Protein AF-A0A536Y4P4-F1 (afdb_monomer)

Mean predicted aligned error: 7.25 Å

pLDDT: mean 86.56, std 19.12, range [28.72, 98.69]

Sequence (140 aa):
YVRLDTTRISGTTLTLTPAAQARQDAETMRELTHGLMAPLAELWMITGAPLDRSELADKLAMSERVARYWPANTVVARRAVFLAFDGEAEKARSLLARALETFPHQVNATILILEQARTADPGAVEPLLVMARAFSGSRK

Solvent-accessible surface area (backbone atoms only — not comparable to full-atom values): 8075 Å² total; per-residue (Å²): 144,80,84,75,81,74,60,84,83,52,102,58,94,72,74,90,57,57,72,68,56,56,49,54,51,52,51,52,37,55,61,33,50,79,48,96,50,18,71,62,27,47,44,51,48,59,76,66,50,75,61,50,77,70,68,42,70,58,54,48,57,48,35,54,56,36,41,73,82,50,70,42,67,71,47,49,46,51,40,22,49,49,30,19,71,72,66,40,48,66,61,14,49,55,49,38,54,52,46,45,71,75,37,63,93,44,44,69,61,46,47,52,53,43,57,59,28,29,79,63,41,48,82,54,34,49,68,55,46,54,51,51,51,52,56,57,61,77,74,111

Nearest PDB structures (foldseek):
  6sar-assembly1_A  TM=6.151E-01  e=1.096E+00  Escherichia coli K-12
  8f5o-assembly1_D  TM=5.575E-01  e=1.043E+00  Leishmania tarentolae
  8bda-assembly1_E  TM=5.810E-01  e=1.472E+00  Chlamydomonas reinhardtii
  3uq3-assembly1_A  TM=4.659E-01  e=6.695E-01  Saccharomyces cerevisiae S288C
  7t7t-assembly2_B  TM=5.317E-01  e=3.082E+00  Citrus unshiu

Radius of gyration: 15.27 Å; Cα contacts (8 Å, |Δi|>4): 137; chains: 1; bounding box: 41×32×39 Å

Secondary structure (DSSP, 8-state):
-----GGGSS------S-HHHHHHHHHHHHHHTTSTTHHHHHHHHHHH--SSSTTHHHHHHHHHHHHHH---HHHHHHHHHHHHHTT-HHHHHHHHHHHHHH-GGGHHHHHHHHHHHHTT-HHHHHHHHHHHHHHHHTT-

Foldseek 3Di:
DDPPCPPPLDPDPPPPDPPVVVVVVLVVLVVCCVDPCVLVSLVVCLLPPQLAQPPLVVNLVSLVVNCVVPVDLSSQLSNLSSCLNVVVLVVSQVSLVVSCVVCVVCLVVSLSSLVSNCVRPVVSRVVSNVVSVVSNVVVD

Structure (mmCIF, N/CA/C/O backbone):
data_AF-A0A536Y4P4-F1
#
_entry.id   AF-A0A536Y4P4-F1
#
loop_
_atom_site.group_PDB
_atom_site.id
_atom_site.type_symbol
_atom_site.label_atom_id
_atom_site.label_alt_id
_atom_site.label_comp_id
_atom_site.label_asym_id
_atom_site.label_entity_id
_atom_site.label_seq_id
_atom_site.pdbx_PDB_ins_code
_atom_site.Cartn_x
_atom_site.Cartn_y
_atom_site.Cartn_z
_atom_site.occupancy
_atom_site.B_iso_or_equiv
_atom_site.auth_seq_id
_atom_site.auth_comp_id
_atom_site.auth_asym_id
_atom_site.auth_atom_id
_atom_site.pdbx_PDB_model_num
ATOM 1 N N . TYR A 1 1 ? -26.392 8.856 -7.040 1.00 32.47 1 TYR A N 1
ATOM 2 C CA . TYR A 1 1 ? -25.738 9.008 -5.726 1.00 32.47 1 TYR A CA 1
ATOM 3 C C . TYR A 1 1 ? -24.522 8.085 -5.656 1.00 32.47 1 TYR A C 1
ATOM 5 O O . TYR A 1 1 ? -24.576 7.050 -5.021 1.00 32.47 1 TYR A O 1
ATOM 13 N N . VAL A 1 2 ? -23.447 8.429 -6.372 1.00 31.14 2 VAL A N 1
ATOM 14 C CA . VAL A 1 2 ? -22.097 7.850 -6.228 1.00 31.14 2 VAL A CA 1
ATOM 15 C C . VAL A 1 2 ? -21.144 8.953 -6.698 1.00 31.14 2 VAL A C 1
ATOM 17 O O . VAL A 1 2 ? -20.851 9.067 -7.884 1.00 31.14 2 VAL A O 1
ATOM 20 N N . ARG A 1 3 ? -20.749 9.856 -5.795 1.00 28.72 3 ARG A N 1
ATOM 21 C CA . ARG A 1 3 ? -19.569 10.701 -6.012 1.00 28.72 3 ARG A CA 1
ATOM 22 C C . ARG A 1 3 ? -18.414 9.942 -5.377 1.00 28.72 3 ARG A C 1
ATOM 24 O O . ARG A 1 3 ? -18.206 10.016 -4.176 1.00 28.72 3 ARG A O 1
ATOM 31 N N . LEU A 1 4 ? -17.759 9.123 -6.193 1.00 40.69 4 LEU A N 1
ATOM 32 C CA . LEU A 1 4 ? -16.457 8.556 -5.874 1.00 40.69 4 LEU A CA 1
ATOM 33 C C . LEU A 1 4 ? -15.491 9.729 -5.699 1.00 40.69 4 LEU A C 1
ATOM 35 O O . LEU A 1 4 ? -15.268 10.482 -6.646 1.00 40.69 4 LEU A O 1
ATOM 39 N N . ASP A 1 5 ? -14.953 9.892 -4.493 1.00 36.81 5 ASP A N 1
ATOM 40 C CA . ASP A 1 5 ? -13.798 10.745 -4.227 1.00 36.81 5 ASP A CA 1
ATOM 41 C C . ASP A 1 5 ? -12.603 10.229 -5.045 1.00 36.81 5 ASP A C 1
ATOM 43 O O . ASP A 1 5 ? -11.805 9.402 -4.607 1.00 36.81 5 ASP A O 1
ATOM 47 N N . THR A 1 6 ? -12.470 10.717 -6.276 1.00 36.69 6 THR A N 1
ATOM 48 C CA . THR A 1 6 ? -11.276 10.555 -7.119 1.00 36.69 6 THR A CA 1
ATOM 49 C C . THR A 1 6 ? -10.120 11.463 -6.677 1.00 36.69 6 THR A C 1
ATOM 51 O O . THR A 1 6 ? -9.129 11.616 -7.384 1.00 36.69 6 THR A O 1
ATOM 54 N N . THR A 1 7 ? -10.200 12.066 -5.493 1.00 37.94 7 THR A N 1
ATOM 55 C CA . THR A 1 7 ? -9.298 13.122 -5.012 1.00 37.94 7 THR A CA 1
ATOM 56 C C . THR A 1 7 ? -8.027 12.627 -4.327 1.00 37.94 7 THR A C 1
ATOM 58 O O . THR A 1 7 ? -7.190 13.446 -3.968 1.00 37.94 7 THR A O 1
ATOM 61 N N . ARG A 1 8 ? -7.785 11.315 -4.202 1.00 43.34 8 ARG A N 1
ATOM 62 C CA . ARG A 1 8 ? -6.532 10.815 -3.590 1.00 43.34 8 ARG A CA 1
ATOM 63 C C . ARG A 1 8 ? -5.383 10.523 -4.566 1.00 43.34 8 ARG A C 1
ATOM 65 O O . ARG A 1 8 ? -4.301 10.142 -4.126 1.00 43.34 8 ARG A O 1
ATOM 72 N N . ILE A 1 9 ? -5.590 10.702 -5.876 1.00 38.88 9 ILE A N 1
ATOM 73 C CA . ILE A 1 9 ? -4.577 10.405 -6.914 1.00 38.88 9 ILE A CA 1
ATOM 74 C C . ILE A 1 9 ? -3.712 11.633 -7.265 1.00 38.88 9 ILE A C 1
ATOM 76 O O . ILE A 1 9 ? -2.598 11.477 -7.760 1.00 38.88 9 ILE A O 1
ATOM 80 N N . SER A 1 10 ? -4.141 12.848 -6.925 1.00 30.47 10 SER A N 1
ATOM 81 C CA . SER A 1 10 ? -3.353 14.072 -7.120 1.0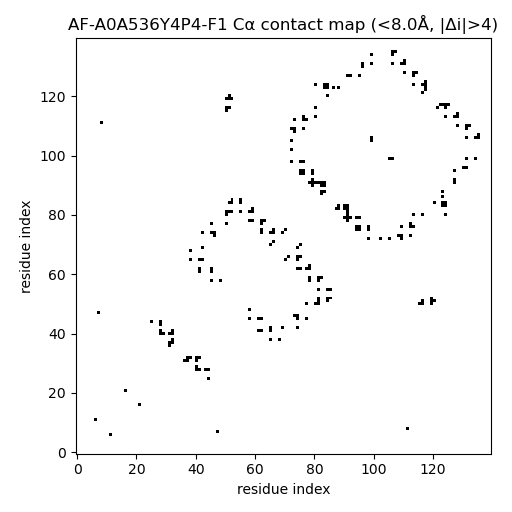0 30.47 10 SER A CA 1
ATOM 82 C C . SER A 1 10 ? -3.117 14.725 -5.765 1.00 30.47 10 SER A C 1
ATOM 84 O O . SER A 1 10 ? -4.079 15.016 -5.063 1.00 30.47 10 SER A O 1
ATOM 86 N N . GLY A 1 11 ? -1.848 14.902 -5.380 1.00 32.84 11 GLY A N 1
ATOM 87 C CA . GLY A 1 11 ? -1.388 15.451 -4.096 1.00 32.84 11 GLY A CA 1
ATOM 88 C C . GLY A 1 11 ? -1.795 16.906 -3.840 1.00 32.84 11 GLY A C 1
ATOM 89 O O . GLY A 1 11 ? -0.952 17.781 -3.695 1.00 32.84 11 GLY A O 1
ATOM 90 N N . THR A 1 12 ? -3.096 17.147 -3.759 1.00 33.03 12 THR A N 1
ATOM 91 C CA . THR A 1 12 ? -3.732 18.412 -3.409 1.00 33.03 12 THR A CA 1
ATOM 92 C C . THR A 1 12 ? -4.689 18.126 -2.268 1.00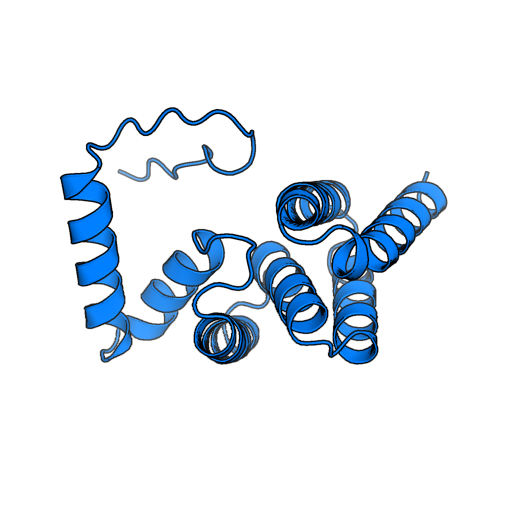 33.03 12 THR A C 1
ATOM 94 O O . THR A 1 12 ? -5.754 17.540 -2.452 1.00 33.03 12 THR A O 1
ATOM 97 N N . THR A 1 13 ? -4.270 18.516 -1.070 1.00 40.06 13 THR A N 1
ATOM 98 C CA . THR A 1 13 ? -5.044 18.456 0.167 1.00 40.06 13 THR A CA 1
ATOM 99 C C . THR A 1 13 ? -6.197 19.458 0.092 1.00 40.06 13 THR A C 1
ATOM 101 O O . THR A 1 13 ? -6.115 20.556 0.627 1.00 40.06 13 THR A O 1
ATOM 104 N N . LEU A 1 14 ? -7.273 19.107 -0.607 1.00 37.97 14 LEU A N 1
ATOM 105 C CA . LEU A 1 14 ? -8.564 19.781 -0.490 1.00 37.97 14 LEU A CA 1
ATOM 106 C C . LEU A 1 14 ? -9.560 18.777 0.079 1.00 37.97 14 LEU A C 1
ATOM 108 O O . LEU A 1 14 ? -10.335 18.147 -0.636 1.00 37.97 14 LEU A O 1
ATOM 112 N N . THR A 1 15 ? -9.505 18.599 1.396 1.00 45.16 15 THR A N 1
ATOM 113 C CA . THR A 1 15 ? -10.554 17.925 2.157 1.00 45.16 15 THR A CA 1
ATOM 114 C C . THR A 1 15 ? -11.803 18.807 2.113 1.00 45.16 15 THR A C 1
ATOM 116 O O . THR A 1 15 ? -11.926 19.766 2.869 1.00 45.16 15 THR A O 1
ATOM 119 N N . LEU A 1 16 ? -12.732 18.500 1.202 1.00 55.44 16 LEU A N 1
ATOM 120 C CA . LEU A 1 16 ? -14.078 19.097 1.177 1.00 55.44 16 LEU A CA 1
ATOM 121 C C . LEU A 1 16 ? -14.924 18.666 2.392 1.00 55.44 16 LEU A C 1
ATOM 123 O O . LEU A 1 16 ? -15.953 19.270 2.682 1.00 55.44 16 LEU A O 1
ATOM 127 N N . THR A 1 17 ? -14.469 17.639 3.112 1.00 58.72 17 THR A N 1
ATOM 128 C CA . THR A 1 17 ? -15.077 17.114 4.333 1.00 58.72 17 THR A CA 1
ATOM 129 C C . THR A 1 17 ? -14.353 17.679 5.559 1.00 58.72 17 THR A C 1
ATOM 131 O O . THR A 1 17 ? -13.125 17.559 5.640 1.00 58.72 17 THR A O 1
ATOM 134 N N . PRO A 1 18 ? -15.071 18.271 6.534 1.00 73.12 18 PRO A N 1
ATOM 135 C CA . PRO A 1 18 ? -14.477 18.718 7.789 1.00 73.12 18 PRO A CA 1
ATOM 136 C C . PRO A 1 18 ? -13.692 17.593 8.474 1.00 73.12 18 PRO A C 1
ATOM 138 O O . PRO A 1 18 ? -14.130 16.444 8.492 1.00 73.12 18 PRO A O 1
ATOM 141 N N . ALA A 1 19 ? -12.553 17.917 9.093 1.00 70.19 19 ALA A N 1
ATOM 142 C CA . ALA A 1 19 ? -11.680 16.920 9.724 1.00 70.19 19 ALA A CA 1
ATOM 143 C C . ALA A 1 19 ? -12.391 16.064 10.792 1.00 70.19 19 ALA A C 1
ATOM 145 O O . ALA A 1 19 ? -12.061 14.893 10.957 1.00 70.19 19 ALA A O 1
ATOM 146 N N . ALA A 1 20 ? -13.377 16.630 11.494 1.00 74.75 20 ALA A N 1
ATOM 147 C CA . ALA A 1 20 ? -14.202 15.900 12.455 1.00 74.75 20 ALA A CA 1
ATOM 148 C C . ALA A 1 20 ? -15.068 14.826 11.777 1.00 74.75 20 ALA A C 1
ATOM 150 O O . ALA A 1 20 ? -15.098 13.689 12.236 1.00 74.75 20 ALA A O 1
ATOM 151 N N . GLN A 1 21 ? -15.688 15.160 10.643 1.00 75.94 21 GLN A N 1
ATOM 152 C CA . GLN A 1 21 ? -16.498 14.218 9.873 1.00 75.94 21 GLN A CA 1
ATOM 153 C C . GLN A 1 21 ? -15.629 13.096 9.294 1.00 75.94 21 GLN A C 1
ATOM 155 O O . GLN A 1 21 ? -15.977 11.931 9.411 1.00 75.94 21 GLN A O 1
ATOM 160 N N . ALA A 1 22 ? -14.441 13.420 8.773 1.00 72.31 22 ALA A N 1
ATOM 161 C CA . ALA A 1 22 ? -13.513 12.407 8.271 1.00 72.31 22 ALA A CA 1
ATOM 162 C C . ALA A 1 22 ? -13.054 11.415 9.362 1.00 72.31 22 ALA A C 1
ATOM 164 O O . ALA A 1 22 ? -12.825 10.242 9.068 1.00 72.31 22 ALA A O 1
ATOM 165 N N . ARG A 1 23 ? -12.918 11.869 10.619 1.00 75.81 23 ARG A N 1
ATOM 166 C CA . ARG A 1 23 ? -12.615 10.987 11.761 1.00 75.81 23 ARG A CA 1
ATOM 167 C C . ARG A 1 23 ? -13.796 10.091 12.106 1.00 75.81 23 ARG A C 1
ATOM 169 O O . ARG A 1 23 ? -13.600 8.892 12.247 1.00 75.81 23 ARG A O 1
ATOM 176 N N . GLN A 1 24 ? -14.996 10.660 12.182 1.00 80.19 24 GLN A N 1
ATOM 177 C CA . GLN A 1 24 ? -16.213 9.903 12.468 1.00 80.19 24 GLN A CA 1
ATOM 178 C C . GLN A 1 24 ? -16.488 8.841 11.394 1.00 80.19 24 GLN A C 1
ATOM 180 O O . GLN A 1 24 ? -16.835 7.705 11.717 1.00 80.19 24 GLN A O 1
ATOM 185 N N . ASP A 1 25 ? -16.274 9.179 10.122 1.00 81.94 25 ASP A N 1
ATOM 186 C CA . ASP A 1 25 ? -16.388 8.227 9.020 1.00 81.94 25 ASP A CA 1
ATOM 187 C C . ASP A 1 25 ? -15.352 7.102 9.188 1.00 81.94 25 ASP A C 1
ATOM 189 O O . ASP A 1 25 ? -15.697 5.929 9.095 1.00 81.94 25 ASP A O 1
ATOM 193 N N . ALA A 1 26 ? -14.095 7.424 9.514 1.00 80.38 26 ALA A N 1
ATOM 194 C CA . ALA A 1 26 ? -13.056 6.417 9.745 1.00 80.38 26 ALA A CA 1
ATOM 195 C C . ALA A 1 26 ? -13.353 5.500 10.949 1.00 80.38 26 ALA A C 1
ATOM 197 O O . ALA A 1 26 ? -13.094 4.300 10.871 1.00 80.38 26 ALA A O 1
ATOM 198 N N . GLU A 1 2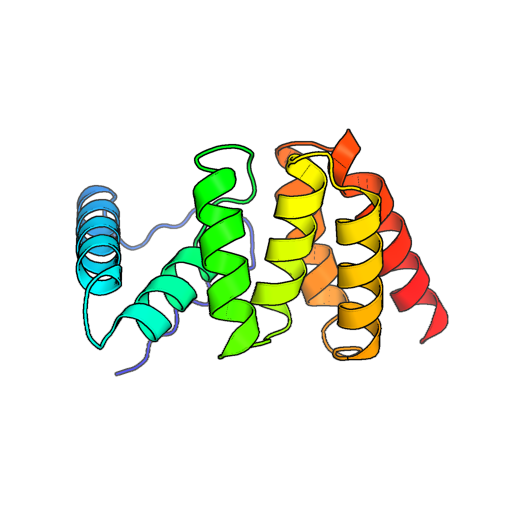7 ? -13.905 6.037 12.038 1.00 84.81 27 GLU A N 1
ATOM 199 C CA . GLU A 1 27 ? -14.362 5.260 13.199 1.00 84.81 27 GLU A CA 1
ATOM 200 C C . GLU A 1 27 ? -15.516 4.329 12.824 1.00 84.81 27 GLU A C 1
ATOM 202 O O . GLU A 1 27 ? -15.449 3.133 13.097 1.00 84.81 27 GLU A O 1
ATOM 207 N N . THR A 1 28 ? -16.507 4.841 12.091 1.00 87.19 28 THR A N 1
ATOM 208 C CA . THR A 1 28 ? -17.624 4.034 11.577 1.00 87.19 28 THR A CA 1
ATOM 209 C C . THR A 1 28 ? -17.106 2.887 10.709 1.00 87.19 28 THR A C 1
ATOM 211 O O . THR A 1 28 ? -17.499 1.735 10.880 1.00 87.19 28 THR A O 1
ATOM 214 N N . MET A 1 29 ? -16.175 3.171 9.793 1.00 87.00 29 MET A N 1
ATOM 215 C CA . MET A 1 29 ? -15.586 2.137 8.944 1.00 87.00 29 MET A CA 1
ATOM 216 C C . MET A 1 29 ? -14.795 1.108 9.759 1.00 87.00 29 MET A C 1
ATOM 218 O O . MET A 1 29 ? -14.878 -0.078 9.448 1.00 87.00 29 MET A O 1
ATOM 222 N N . ARG A 1 30 ? -14.089 1.522 10.821 1.00 85.75 30 ARG A N 1
ATOM 223 C CA . ARG A 1 30 ? -13.410 0.602 11.748 1.00 85.75 30 ARG A CA 1
ATOM 224 C C . ARG A 1 30 ? -14.401 -0.329 12.441 1.00 85.75 30 ARG A C 1
ATOM 226 O O . ARG A 1 30 ? -14.182 -1.535 12.423 1.00 85.75 30 ARG A O 1
ATOM 233 N N . GLU A 1 31 ? -15.506 0.182 12.976 1.00 89.81 31 GLU A N 1
ATOM 234 C CA . GLU A 1 31 ? -16.536 -0.659 13.603 1.00 89.81 31 GLU A CA 1
ATOM 235 C C . GLU A 1 31 ? -17.118 -1.687 12.621 1.00 89.81 31 GLU A C 1
ATOM 237 O O . GLU A 1 31 ? -17.285 -2.863 12.955 1.00 89.81 31 GLU A O 1
ATOM 242 N N . LEU A 1 32 ? -17.345 -1.279 11.367 1.00 91.06 32 LEU A N 1
ATOM 243 C CA . LEU A 1 32 ? -17.861 -2.160 10.317 1.00 91.06 32 LEU A CA 1
ATOM 244 C C . LEU A 1 32 ? -16.904 -3.304 9.938 1.00 91.06 32 LEU A C 1
ATOM 246 O O . LEU A 1 32 ? -17.367 -4.299 9.370 1.00 91.06 32 LEU A O 1
ATOM 250 N N . THR A 1 33 ? -15.611 -3.226 10.284 1.00 87.25 33 THR A N 1
ATOM 251 C CA . THR A 1 33 ? -14.650 -4.327 10.063 1.00 87.25 33 THR A CA 1
ATOM 252 C C . THR A 1 33 ? -14.943 -5.580 10.892 1.00 87.25 33 THR A C 1
ATOM 254 O O . THR A 1 33 ? -14.418 -6.649 10.591 1.00 87.25 33 THR A O 1
ATOM 257 N N . HIS A 1 34 ? -15.819 -5.488 11.894 1.00 88.06 34 HIS A N 1
ATOM 258 C CA . HIS A 1 34 ? -16.210 -6.619 12.739 1.00 88.06 34 HIS A CA 1
ATOM 259 C C . HIS A 1 34 ? -17.529 -7.288 12.313 1.00 88.06 34 HIS A C 1
ATOM 261 O O . HIS A 1 34 ? -17.969 -8.238 12.958 1.00 88.06 34 HIS A O 1
ATOM 267 N N . GLY A 1 35 ? -18.174 -6.809 11.242 1.00 89.38 35 GLY A N 1
ATOM 268 C CA . GLY A 1 35 ? -19.490 -7.282 10.800 1.00 89.38 35 GLY A CA 1
ATOM 269 C C . GLY A 1 35 ? -19.529 -7.799 9.360 1.00 89.38 35 GLY A C 1
ATOM 270 O O . GLY A 1 35 ? -18.513 -7.983 8.698 1.00 89.38 35 GLY A O 1
ATOM 271 N N . LEU A 1 36 ? -20.742 -7.991 8.829 1.00 90.06 36 LEU A N 1
ATOM 272 C CA . LEU A 1 36 ? -20.967 -8.452 7.447 1.00 90.06 36 LEU A CA 1
ATOM 273 C C . LEU A 1 36 ? -20.393 -7.501 6.382 1.00 90.06 36 LEU A C 1
ATOM 275 O O . LEU A 1 36 ? -20.138 -7.915 5.254 1.00 90.06 36 LEU A O 1
ATOM 279 N N . MET A 1 37 ? -20.194 -6.231 6.739 1.00 92.06 37 MET A N 1
ATOM 280 C CA . MET A 1 37 ? -19.619 -5.209 5.863 1.00 92.06 37 MET A CA 1
ATOM 281 C C . MET A 1 37 ? -18.087 -5.172 5.901 1.00 92.06 37 MET A C 1
ATOM 283 O O . MET A 1 37 ? -17.496 -4.344 5.206 1.00 92.06 37 MET A O 1
ATOM 287 N N . ALA A 1 38 ? -17.438 -6.069 6.651 1.00 91.25 38 ALA A N 1
ATOM 288 C CA . ALA A 1 38 ? -15.991 -6.066 6.819 1.00 91.25 38 ALA A CA 1
ATOM 289 C C . ALA A 1 38 ? -15.210 -6.025 5.495 1.00 91.25 38 ALA A C 1
ATOM 291 O O . ALA A 1 38 ? -14.326 -5.177 5.386 1.00 91.25 38 ALA A O 1
ATOM 292 N N . PRO A 1 39 ? -15.552 -6.808 4.447 1.00 90.38 39 PRO A N 1
ATOM 293 C CA . PRO A 1 39 ? -14.798 -6.761 3.195 1.00 90.38 39 PRO A CA 1
ATOM 294 C C . PRO A 1 39 ? -14.824 -5.385 2.516 1.00 90.38 39 PRO A C 1
ATOM 296 O O . PRO A 1 39 ? -13.819 -4.914 1.985 1.00 90.38 39 PRO A O 1
ATOM 299 N N . LEU A 1 40 ? -15.979 -4.713 2.546 1.00 90.50 40 LEU A N 1
ATOM 300 C CA . LEU A 1 40 ? -16.123 -3.378 1.971 1.00 90.50 40 LEU A CA 1
ATOM 301 C C . LEU A 1 40 ? -15.403 -2.334 2.829 1.00 90.50 40 LEU A C 1
ATOM 303 O O . LEU A 1 40 ? -14.756 -1.431 2.295 1.00 90.50 40 LEU A O 1
ATOM 307 N N . ALA A 1 41 ? -15.498 -2.474 4.151 1.00 92.00 41 ALA A N 1
ATOM 308 C CA . ALA A 1 41 ? -14.874 -1.550 5.078 1.00 92.00 41 ALA A CA 1
ATOM 309 C C . ALA A 1 41 ? -13.349 -1.589 5.005 1.00 92.00 41 ALA A C 1
ATOM 311 O O . ALA A 1 41 ? -12.709 -0.553 4.830 1.00 92.00 41 ALA A O 1
ATOM 312 N N . GLU A 1 42 ? -12.774 -2.786 5.024 1.00 93.25 42 GLU A N 1
ATOM 313 C CA . GLU A 1 42 ? -11.339 -2.997 4.869 1.00 93.25 42 GLU A CA 1
ATOM 314 C C . GLU A 1 42 ? -10.824 -2.502 3.509 1.00 93.25 42 GLU A C 1
ATOM 316 O O . GLU A 1 42 ? -9.762 -1.878 3.443 1.00 93.25 42 GLU A O 1
ATOM 321 N N . LEU A 1 43 ? -11.576 -2.715 2.419 1.00 92.69 43 LEU A N 1
ATOM 322 C CA . LEU A 1 43 ? -11.214 -2.191 1.099 1.00 92.69 43 LEU A CA 1
ATOM 323 C C . LEU A 1 43 ? -11.131 -0.659 1.107 1.00 92.69 43 LEU A C 1
ATOM 325 O O . LEU A 1 43 ? -10.166 -0.085 0.587 1.00 92.69 43 LEU A O 1
ATOM 329 N N . TRP A 1 44 ? -12.124 0.008 1.701 1.00 90.38 44 TRP A N 1
ATOM 330 C CA . TRP A 1 44 ? -12.135 1.465 1.818 1.00 90.38 44 TRP A CA 1
ATOM 331 C C . TRP A 1 44 ? -10.964 1.957 2.672 1.00 90.38 44 TRP A C 1
ATOM 333 O O . TRP A 1 44 ? -10.221 2.851 2.258 1.00 90.38 44 TRP A O 1
ATOM 343 N N . MET A 1 45 ? -10.738 1.307 3.815 1.00 90.25 45 MET A N 1
ATOM 344 C CA . MET A 1 45 ? -9.642 1.629 4.722 1.00 90.25 45 MET A CA 1
ATOM 345 C C . MET A 1 45 ? -8.272 1.453 4.062 1.00 90.25 45 MET A C 1
ATOM 347 O O . MET A 1 45 ? -7.455 2.360 4.154 1.00 90.25 45 MET A O 1
ATOM 351 N N . ILE A 1 46 ? -8.011 0.362 3.332 1.00 93.31 46 ILE A N 1
ATOM 352 C CA . ILE A 1 46 ? -6.732 0.166 2.621 1.00 93.31 46 ILE A CA 1
ATOM 353 C C . ILE A 1 46 ? -6.540 1.180 1.500 1.00 93.31 46 ILE A C 1
ATOM 355 O O . ILE A 1 46 ? -5.443 1.718 1.332 1.00 93.31 46 ILE A O 1
ATOM 359 N N . THR A 1 47 ? -7.594 1.474 0.741 1.00 90.38 47 THR A N 1
ATOM 360 C CA . THR A 1 47 ? -7.518 2.449 -0.355 1.00 90.38 47 THR A CA 1
ATOM 361 C C . THR A 1 47 ? -7.248 3.861 0.174 1.00 90.38 47 THR A C 1
ATOM 363 O O . THR A 1 47 ? -6.558 4.646 -0.477 1.00 90.38 47 THR A O 1
ATOM 366 N N . GLY A 1 48 ? -7.751 4.177 1.370 1.00 87.56 48 GLY A N 1
ATOM 367 C CA . GLY A 1 48 ? -7.524 5.443 2.059 1.00 87.56 48 GLY A CA 1
ATOM 368 C C . GLY A 1 48 ? -6.315 5.473 2.998 1.00 87.56 48 GLY A C 1
ATOM 369 O O . GLY A 1 48 ? -5.951 6.558 3.453 1.00 87.56 48 GLY A O 1
ATOM 370 N N . ALA A 1 49 ? -5.691 4.330 3.294 1.00 90.19 49 ALA A N 1
ATOM 371 C CA . ALA A 1 49 ? -4.626 4.245 4.284 1.00 90.19 49 ALA A CA 1
ATOM 372 C C . ALA A 1 49 ? -3.427 5.117 3.876 1.00 90.19 49 ALA A C 1
ATOM 374 O O . ALA A 1 49 ? -3.040 5.120 2.695 1.00 90.19 49 ALA A O 1
ATOM 375 N N . PRO A 1 50 ? -2.826 5.847 4.833 1.00 92.75 50 PRO A N 1
ATOM 376 C CA . PRO A 1 50 ? -1.628 6.617 4.560 1.00 92.75 50 PRO A CA 1
ATOM 377 C C . PRO A 1 50 ? -0.462 5.675 4.239 1.00 92.75 50 PRO A C 1
ATOM 379 O O . PRO A 1 50 ? -0.298 4.617 4.856 1.00 92.75 50 PRO A O 1
ATOM 382 N N . LEU A 1 51 ? 0.341 6.064 3.250 1.00 95.44 51 LEU A N 1
ATOM 383 C CA . LEU A 1 51 ? 1.513 5.319 2.787 1.00 95.44 51 LEU A CA 1
ATOM 384 C C . LEU A 1 51 ? 2.735 5.670 3.636 1.00 95.44 51 LEU A C 1
ATOM 386 O O . LEU A 1 51 ? 3.710 6.230 3.150 1.00 95.44 51 LEU A O 1
ATOM 390 N N . ASP A 1 52 ? 2.650 5.330 4.916 1.00 94.31 52 ASP A N 1
ATOM 391 C CA . ASP A 1 52 ? 3.697 5.501 5.918 1.00 94.31 52 ASP A CA 1
ATOM 392 C C . ASP A 1 52 ? 3.771 4.274 6.849 1.00 94.31 52 ASP A C 1
ATOM 394 O O . ASP A 1 52 ? 3.008 3.311 6.709 1.00 94.31 52 ASP A O 1
ATOM 398 N N . ARG A 1 53 ? 4.687 4.324 7.822 1.00 94.00 53 ARG A N 1
ATOM 399 C CA . ARG A 1 53 ? 4.931 3.247 8.795 1.00 94.00 53 ARG A CA 1
ATOM 400 C C . ARG A 1 53 ? 3.946 3.210 9.973 1.00 94.00 53 ARG A C 1
ATOM 402 O O . ARG A 1 53 ? 4.071 2.335 10.826 1.00 94.00 53 ARG A O 1
ATOM 409 N N . SER A 1 54 ? 2.990 4.138 10.064 1.00 93.44 54 SER A N 1
ATOM 410 C CA . SER A 1 54 ? 1.989 4.099 11.141 1.00 93.44 54 SER A CA 1
ATOM 411 C C . SER A 1 54 ? 1.097 2.867 10.989 1.00 93.44 54 SER A C 1
ATOM 413 O O . SER A 1 54 ? 0.770 2.493 9.863 1.00 93.44 54 SER A O 1
ATOM 415 N N . GLU A 1 55 ? 0.719 2.227 12.101 1.00 93.81 55 GLU A N 1
ATOM 416 C CA . GLU A 1 55 ? -0.218 1.084 12.113 1.00 93.81 55 GLU A CA 1
ATOM 417 C C . GLU A 1 55 ? 0.148 -0.009 11.070 1.00 93.81 55 GLU A C 1
ATOM 419 O O . GLU A 1 55 ? -0.720 -0.621 10.448 1.00 93.81 55 GLU A O 1
ATOM 424 N N . LEU A 1 56 ? 1.449 -0.225 10.811 1.00 95.94 56 LEU A N 1
ATOM 425 C CA . LEU A 1 56 ? 1.915 -1.014 9.662 1.00 95.94 56 LEU A CA 1
ATOM 426 C C . LEU A 1 56 ? 1.462 -2.477 9.716 1.00 95.94 56 LEU A C 1
ATOM 428 O O . LEU A 1 56 ? 1.030 -3.020 8.698 1.00 95.94 56 LEU A O 1
ATOM 432 N N . ALA A 1 57 ? 1.508 -3.091 10.900 1.00 96.25 57 ALA A N 1
ATOM 433 C CA . ALA A 1 57 ? 1.043 -4.459 11.109 1.00 96.25 57 ALA A CA 1
ATOM 434 C C . ALA A 1 57 ? -0.440 -4.618 10.728 1.00 96.25 57 ALA A C 1
ATOM 436 O O . ALA A 1 57 ? -0.807 -5.572 10.038 1.00 96.25 57 ALA A O 1
ATOM 437 N N . ASP A 1 58 ? -1.277 -3.639 11.083 1.00 94.31 58 ASP A N 1
ATOM 438 C CA . ASP A 1 58 ? -2.704 -3.650 10.759 1.00 94.31 58 ASP A CA 1
ATOM 439 C C . ASP A 1 58 ? -2.933 -3.455 9.258 1.00 94.31 58 ASP A C 1
ATOM 441 O O . ASP A 1 58 ? -3.704 -4.196 8.641 1.00 94.31 58 ASP A O 1
ATOM 445 N N . LYS A 1 59 ? -2.205 -2.522 8.626 1.00 96.38 59 LYS A N 1
ATOM 446 C CA . LYS A 1 59 ? -2.236 -2.317 7.166 1.00 96.38 59 LYS A CA 1
ATOM 447 C C . LYS A 1 59 ? -1.797 -3.573 6.407 1.00 96.38 59 LYS A C 1
ATOM 449 O O . LYS A 1 59 ? -2.388 -3.916 5.380 1.00 96.38 59 LYS A O 1
ATOM 454 N N . LEU A 1 60 ? -0.795 -4.298 6.902 1.00 97.75 60 LEU A N 1
ATOM 455 C CA . LEU A 1 60 ? -0.347 -5.564 6.320 1.00 97.75 60 LEU A CA 1
ATOM 456 C C . LEU A 1 60 ? -1.393 -6.666 6.473 1.00 97.75 60 LEU A C 1
ATOM 458 O O . LEU A 1 60 ? -1.752 -7.295 5.476 1.00 97.75 60 LEU A O 1
ATOM 462 N N . ALA A 1 61 ? -1.924 -6.873 7.676 1.00 96.12 61 ALA A N 1
ATOM 463 C CA . ALA A 1 61 ? -2.940 -7.892 7.921 1.00 96.12 61 ALA A CA 1
ATOM 464 C C . ALA A 1 61 ? -4.213 -7.627 7.101 1.00 96.12 61 ALA A C 1
ATOM 466 O O . ALA A 1 61 ? -4.754 -8.530 6.460 1.00 96.12 61 ALA A O 1
ATOM 467 N N . MET A 1 62 ? -4.665 -6.373 7.070 1.00 95.06 62 MET A N 1
ATOM 468 C CA . MET A 1 62 ? -5.848 -5.955 6.323 1.00 95.06 62 MET A CA 1
ATOM 469 C C . MET A 1 62 ? -5.626 -6.053 4.810 1.00 95.06 62 MET A C 1
ATOM 471 O O . MET A 1 62 ? -6.444 -6.647 4.113 1.00 95.06 62 MET A O 1
ATOM 475 N N . SER A 1 63 ? -4.499 -5.558 4.283 1.00 96.06 63 SER A N 1
ATOM 476 C CA . SER A 1 63 ? -4.205 -5.656 2.843 1.00 96.06 63 SER A CA 1
ATOM 477 C C . SER A 1 63 ? -4.092 -7.099 2.357 1.00 96.06 63 SER A C 1
ATOM 479 O O . SER A 1 63 ? -4.419 -7.377 1.206 1.00 96.06 63 SER A O 1
ATOM 481 N N . GLU A 1 64 ? -3.663 -8.029 3.216 1.00 96.00 64 GLU A N 1
ATOM 482 C CA . GLU A 1 64 ? -3.649 -9.450 2.883 1.00 96.00 64 GLU A CA 1
ATOM 483 C C . GLU A 1 64 ? -5.056 -9.995 2.683 1.00 96.00 64 GLU A C 1
ATOM 485 O O . GLU A 1 64 ? -5.319 -10.663 1.684 1.00 96.00 64 GLU A O 1
ATOM 490 N N . ARG A 1 65 ? -5.960 -9.705 3.627 1.00 95.25 65 ARG A N 1
ATOM 491 C CA . ARG A 1 65 ? -7.357 -10.133 3.540 1.00 95.25 65 ARG A CA 1
ATOM 492 C C . ARG A 1 65 ? -8.018 -9.524 2.310 1.00 95.25 65 ARG A C 1
ATOM 494 O O . ARG A 1 65 ? -8.547 -10.277 1.496 1.00 95.25 65 ARG A O 1
ATOM 501 N N . VAL A 1 66 ? -7.881 -8.208 2.117 1.00 95.69 66 VAL A N 1
ATOM 502 C CA . VAL A 1 66 ? -8.431 -7.493 0.953 1.00 95.69 66 VAL A CA 1
ATOM 503 C C . VAL A 1 66 ? -7.928 -8.084 -0.356 1.00 95.69 66 VAL A C 1
ATOM 505 O O . VAL A 1 66 ? -8.725 -8.329 -1.255 1.00 95.69 66 VAL A O 1
ATOM 508 N N . ALA A 1 67 ? -6.637 -8.398 -0.469 1.00 95.12 67 ALA A N 1
ATOM 509 C CA . ALA A 1 67 ? -6.091 -8.981 -1.690 1.00 95.12 67 ALA A CA 1
ATOM 510 C C . ALA A 1 67 ? -6.692 -10.359 -2.038 1.00 95.12 67 ALA A C 1
ATOM 512 O O . ALA A 1 67 ? -6.677 -10.733 -3.207 1.00 95.12 67 ALA A O 1
ATOM 513 N N . ARG A 1 68 ? -7.237 -11.112 -1.069 1.00 93.44 68 ARG A N 1
ATOM 514 C CA . ARG A 1 68 ? -7.867 -12.421 -1.331 1.00 93.44 68 ARG A CA 1
ATOM 515 C C . ARG A 1 68 ? -9.236 -12.295 -1.996 1.00 93.44 68 ARG A C 1
ATOM 517 O O . ARG A 1 68 ? -9.556 -13.117 -2.847 1.00 93.44 68 ARG A O 1
ATOM 524 N N . TYR A 1 69 ? -10.036 -11.296 -1.619 1.00 91.38 69 TYR A N 1
ATOM 525 C CA . TYR A 1 69 ? -11.386 -11.105 -2.172 1.00 91.38 69 TYR A CA 1
ATOM 526 C C . TYR A 1 69 ? -11.483 -9.974 -3.207 1.00 91.38 69 TYR A C 1
ATOM 528 O O . TYR A 1 69 ? -12.415 -9.962 -4.006 1.00 91.38 69 TYR A O 1
ATOM 536 N N . TRP A 1 70 ? -10.527 -9.041 -3.233 1.00 93.12 70 TRP A N 1
ATOM 537 C CA . TRP A 1 70 ? -10.474 -7.922 -4.176 1.00 93.12 70 TRP A CA 1
ATOM 538 C C . TRP A 1 70 ? -9.025 -7.592 -4.595 1.00 93.12 70 TRP A C 1
ATOM 540 O O . TRP A 1 70 ? -8.451 -6.586 -4.163 1.00 93.12 70 TRP A O 1
ATOM 550 N N . PRO A 1 71 ? -8.396 -8.412 -5.458 1.00 92.62 71 PRO A N 1
ATOM 551 C CA . PRO A 1 71 ? -7.009 -8.228 -5.892 1.00 92.62 71 PRO A CA 1
ATOM 552 C C . PRO A 1 71 ? -6.854 -7.103 -6.934 1.00 92.62 71 PRO A C 1
ATOM 554 O O . PRO A 1 71 ? -6.310 -7.313 -8.010 1.00 92.62 71 PRO A O 1
ATOM 557 N N . ALA A 1 72 ? -7.335 -5.891 -6.659 1.00 93.81 72 ALA A N 1
ATOM 558 C CA . ALA A 1 72 ? -7.150 -4.753 -7.562 1.00 93.81 72 ALA A CA 1
ATOM 559 C C . ALA A 1 72 ? -5.714 -4.205 -7.502 1.00 93.81 72 ALA A C 1
ATOM 561 O O . ALA A 1 72 ? -5.084 -4.228 -6.443 1.00 93.81 72 ALA A O 1
ATOM 562 N N . ASN A 1 73 ? -5.234 -3.607 -8.602 1.00 95.94 73 ASN A N 1
ATOM 563 C CA . ASN A 1 73 ? -3.893 -3.008 -8.678 1.00 95.94 73 ASN A CA 1
ATOM 564 C C . ASN A 1 73 ? -3.579 -2.089 -7.483 1.00 95.94 73 ASN A C 1
ATOM 566 O O . ASN A 1 73 ? -2.521 -2.214 -6.87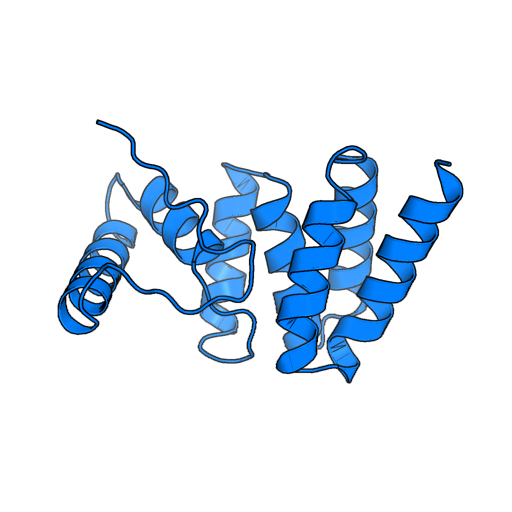8 1.00 95.94 73 ASN A O 1
ATOM 570 N N . THR A 1 74 ? -4.521 -1.222 -7.085 1.00 95.50 74 THR A N 1
ATOM 571 C CA . THR A 1 74 ? -4.323 -0.311 -5.943 1.00 95.50 74 THR A CA 1
ATOM 572 C C . THR A 1 74 ? -4.070 -1.063 -4.631 1.00 95.50 74 THR A C 1
ATOM 574 O O . THR A 1 74 ? -3.209 -0.665 -3.858 1.00 95.50 74 THR A O 1
ATOM 577 N N . VAL A 1 75 ? -4.763 -2.181 -4.388 1.00 96.56 75 VAL A N 1
ATOM 578 C CA . VAL A 1 75 ? -4.615 -2.985 -3.163 1.00 96.56 75 VAL A CA 1
ATOM 579 C C . VAL A 1 75 ? -3.253 -3.668 -3.157 1.00 96.56 75 VAL A C 1
ATOM 581 O O . VAL A 1 75 ? -2.514 -3.585 -2.177 1.00 96.56 75 VAL A O 1
ATOM 584 N N . VAL A 1 76 ? -2.899 -4.310 -4.272 1.00 97.62 76 VAL A N 1
ATOM 585 C CA . VAL A 1 76 ? -1.661 -5.087 -4.385 1.00 97.62 76 VAL A CA 1
ATOM 586 C C . VAL A 1 76 ? -0.428 -4.176 -4.370 1.00 97.62 76 VAL A C 1
ATOM 588 O O . VAL A 1 76 ? 0.540 -4.475 -3.672 1.00 97.62 76 VAL A O 1
ATOM 591 N N . ALA A 1 77 ? -0.474 -3.033 -5.060 1.00 97.56 77 ALA A N 1
ATOM 592 C CA . ALA A 1 77 ? 0.608 -2.049 -5.055 1.00 97.56 77 ALA A CA 1
ATOM 593 C C . ALA A 1 77 ? 0.822 -1.436 -3.662 1.00 97.56 77 ALA A C 1
ATOM 595 O O . ALA A 1 77 ? 1.957 -1.358 -3.193 1.00 97.56 77 ALA A O 1
ATOM 596 N N . ARG A 1 78 ? -0.258 -1.063 -2.958 1.00 98.06 78 ARG A N 1
ATOM 597 C CA . ARG A 1 78 ? -0.175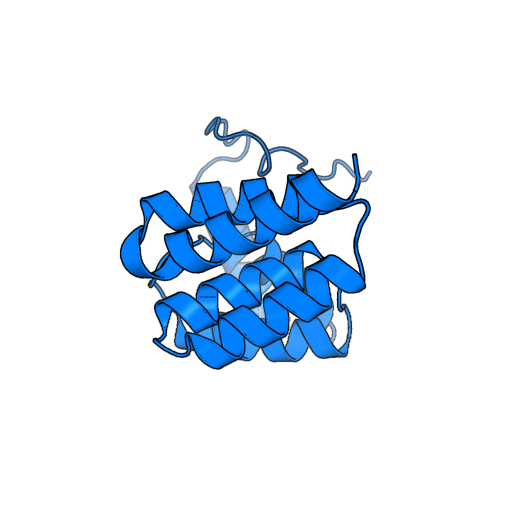 -0.579 -1.568 1.00 98.06 78 ARG A CA 1
ATOM 598 C C . ARG A 1 78 ? 0.383 -1.649 -0.629 1.00 98.06 78 ARG A C 1
ATOM 600 O O . ARG A 1 78 ? 1.238 -1.344 0.194 1.00 98.06 78 ARG A O 1
ATOM 607 N N . ARG A 1 79 ? -0.026 -2.914 -0.786 1.00 98.19 79 ARG A N 1
ATOM 608 C CA . ARG A 1 79 ? 0.549 -4.031 -0.019 1.00 98.19 79 ARG A CA 1
ATOM 609 C C . ARG A 1 79 ? 2.050 -4.178 -0.259 1.00 98.19 79 ARG A C 1
ATOM 611 O O . ARG A 1 79 ? 2.785 -4.361 0.703 1.00 98.19 79 ARG A O 1
ATOM 618 N N . ALA A 1 80 ? 2.511 -4.080 -1.506 1.00 98.44 80 ALA A N 1
ATOM 619 C CA . ALA A 1 80 ? 3.940 -4.137 -1.814 1.00 98.44 80 ALA A CA 1
ATOM 620 C C . ALA A 1 80 ? 4.723 -3.016 -1.107 1.00 98.44 80 ALA A C 1
ATOM 622 O O . ALA A 1 80 ? 5.796 -3.273 -0.571 1.00 98.44 80 ALA A O 1
ATOM 623 N N . VAL A 1 81 ? 4.158 -1.806 -1.024 1.00 98.44 81 VAL A N 1
ATOM 624 C CA . VAL A 1 81 ? 4.737 -0.710 -0.229 1.00 98.44 81 VAL A CA 1
ATOM 625 C C . VAL A 1 81 ? 4.816 -1.071 1.253 1.00 98.44 81 VAL A C 1
ATOM 627 O O . VAL A 1 81 ? 5.873 -0.916 1.857 1.00 98.44 81 VAL A O 1
ATOM 630 N N . PHE A 1 82 ? 3.731 -1.576 1.843 1.00 98.56 82 PHE A N 1
ATOM 631 C CA . PHE A 1 82 ? 3.726 -1.937 3.263 1.00 98.56 82 PHE A CA 1
ATOM 632 C C . PHE A 1 82 ? 4.738 -3.043 3.580 1.00 98.56 82 PHE A C 1
ATOM 634 O O . PHE A 1 82 ? 5.443 -2.951 4.578 1.00 98.56 82 PHE A O 1
ATOM 641 N N . LEU A 1 83 ? 4.880 -4.035 2.697 1.00 98.69 83 LEU A N 1
ATOM 642 C CA . LEU A 1 83 ? 5.911 -5.069 2.820 1.00 98.69 83 LEU A CA 1
ATOM 643 C C . LEU A 1 83 ? 7.321 -4.464 2.771 1.00 98.69 83 LEU A C 1
ATOM 645 O O . LEU A 1 83 ? 8.187 -4.861 3.542 1.00 98.69 83 LEU A O 1
ATOM 649 N N . ALA A 1 84 ? 7.559 -3.478 1.902 1.00 98.50 84 ALA A N 1
ATOM 650 C CA . ALA A 1 84 ? 8.853 -2.802 1.836 1.00 98.50 84 ALA A CA 1
ATOM 651 C C . ALA A 1 84 ? 9.153 -2.005 3.115 1.00 98.50 84 ALA A C 1
ATOM 653 O O . ALA A 1 84 ? 10.272 -2.064 3.622 1.00 98.50 84 ALA A O 1
ATOM 654 N N . PHE A 1 85 ? 8.159 -1.304 3.667 1.00 98.38 85 PHE A N 1
ATOM 655 C CA . PHE A 1 85 ? 8.295 -0.592 4.941 1.00 98.38 85 PHE A CA 1
ATOM 656 C C . PHE A 1 85 ? 8.574 -1.516 6.130 1.00 98.38 85 PHE A C 1
ATOM 658 O O . PHE A 1 85 ? 9.262 -1.100 7.060 1.00 98.38 85 PHE A O 1
ATOM 665 N N . ASP A 1 86 ? 8.074 -2.750 6.086 1.00 98.25 86 ASP A N 1
ATOM 666 C CA . ASP A 1 86 ? 8.285 -3.773 7.118 1.00 98.25 86 ASP A CA 1
ATOM 667 C C . ASP A 1 86 ? 9.650 -4.476 6.992 1.00 98.25 86 ASP A C 1
ATOM 669 O O . ASP A 1 86 ? 9.999 -5.347 7.781 1.00 98.25 86 ASP A O 1
ATOM 673 N N . GLY A 1 87 ? 10.453 -4.106 5.987 1.00 97.75 87 GLY A N 1
ATOM 674 C CA . GLY A 1 87 ? 11.742 -4.738 5.705 1.00 97.75 87 GLY A CA 1
ATOM 675 C C . GLY A 1 87 ? 11.636 -6.034 4.896 1.00 97.75 87 GLY A C 1
ATOM 676 O O . GLY A 1 87 ? 12.656 -6.644 4.575 1.00 97.75 87 GLY A O 1
ATOM 677 N N . GLU A 1 88 ? 10.434 -6.435 4.474 1.00 98.25 88 GLU A N 1
ATOM 678 C CA . GLU A 1 88 ? 10.197 -7.608 3.631 1.00 98.25 88 GLU A CA 1
ATOM 679 C C . GLU A 1 88 ? 1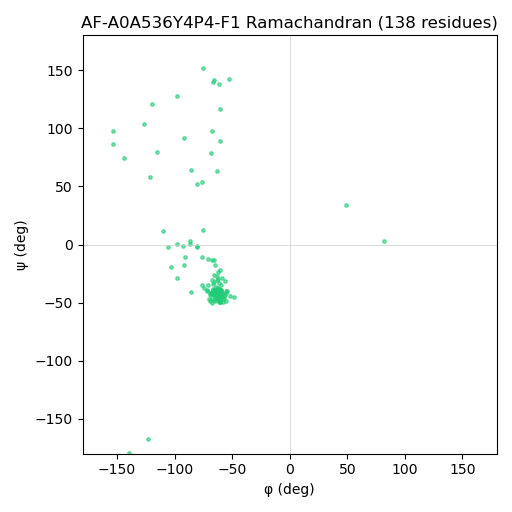0.466 -7.319 2.138 1.00 98.25 88 GLU A C 1
ATOM 681 O O . GLU A 1 88 ? 9.638 -7.585 1.259 1.00 98.25 88 GLU A O 1
ATOM 686 N N . ALA A 1 89 ? 11.648 -6.776 1.830 1.00 97.38 89 ALA A N 1
ATOM 687 C CA . ALA A 1 89 ? 12.000 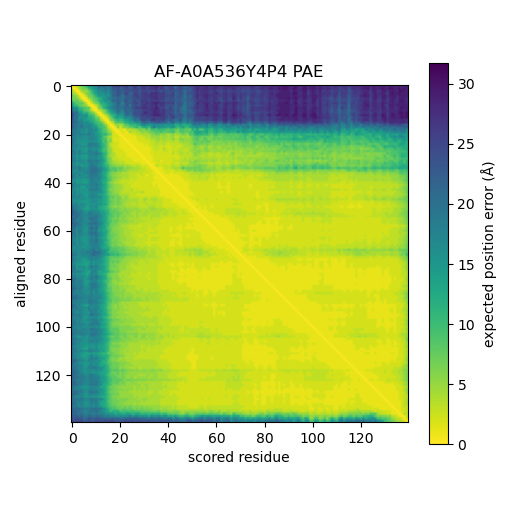-6.251 0.507 1.00 97.38 89 ALA A CA 1
ATOM 688 C C . ALA A 1 89 ? 11.813 -7.267 -0.637 1.00 97.38 89 ALA A C 1
ATOM 690 O O . ALA A 1 89 ? 11.316 -6.911 -1.706 1.00 97.38 89 ALA A O 1
ATOM 691 N N . GLU A 1 90 ? 12.156 -8.542 -0.426 1.00 98.00 90 GLU A N 1
ATOM 692 C CA . GLU A 1 90 ? 11.978 -9.573 -1.460 1.00 98.00 90 GLU A CA 1
ATOM 693 C C . GLU A 1 90 ? 10.512 -9.874 -1.756 1.00 98.00 90 GLU A C 1
ATOM 695 O O . GLU A 1 90 ? 10.113 -9.978 -2.918 1.00 98.00 90 GLU A O 1
ATOM 700 N N . LYS A 1 91 ? 9.683 -9.972 -0.713 1.00 98.25 91 LYS A N 1
ATOM 701 C CA . LYS A 1 91 ? 8.246 -10.205 -0.878 1.00 98.25 91 LYS A CA 1
ATOM 702 C C . LYS A 1 91 ? 7.582 -9.002 -1.542 1.00 98.25 91 LYS A C 1
ATOM 704 O O . LYS A 1 91 ? 6.757 -9.192 -2.433 1.00 98.25 91 LYS A O 1
ATOM 709 N N . ALA A 1 92 ? 7.984 -7.784 -1.174 1.00 98.62 92 ALA A N 1
ATOM 710 C CA . ALA A 1 92 ? 7.535 -6.556 -1.821 1.00 98.62 92 ALA A CA 1
ATOM 711 C C . ALA A 1 92 ? 7.853 -6.553 -3.325 1.00 98.62 92 ALA A C 1
ATOM 713 O O . ALA A 1 92 ? 6.960 -6.337 -4.147 1.00 98.62 92 ALA A O 1
ATOM 714 N N . ARG A 1 93 ? 9.105 -6.862 -3.692 1.00 98.44 93 ARG A N 1
ATOM 715 C CA . ARG A 1 93 ? 9.553 -6.955 -5.091 1.00 98.44 93 ARG A CA 1
ATOM 716 C C . ARG A 1 93 ? 8.795 -8.019 -5.874 1.00 98.44 93 ARG A C 1
ATOM 718 O O . ARG A 1 93 ? 8.284 -7.731 -6.953 1.00 98.44 93 ARG A O 1
ATOM 725 N N . SER A 1 94 ? 8.690 -9.228 -5.326 1.00 98.44 94 SER A N 1
ATOM 726 C CA . SER A 1 94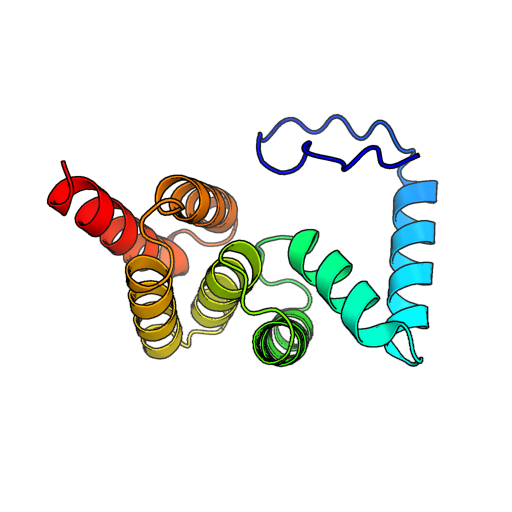 ? 7.985 -10.339 -5.971 1.00 98.44 94 SER A CA 1
ATOM 727 C C . SER A 1 94 ? 6.506 -10.016 -6.200 1.00 98.44 94 SER A C 1
ATOM 729 O O . SER A 1 94 ? 5.975 -10.241 -7.290 1.00 98.44 94 SER A O 1
ATOM 731 N N . LEU A 1 95 ? 5.842 -9.432 -5.198 1.00 98.38 95 LEU A N 1
ATOM 732 C CA . LEU A 1 95 ? 4.442 -9.044 -5.309 1.00 98.38 95 LEU A CA 1
ATOM 733 C C . LEU A 1 95 ? 4.242 -7.936 -6.348 1.00 98.38 95 LEU A C 1
ATOM 735 O O . LEU A 1 95 ? 3.318 -8.020 -7.157 1.00 98.38 95 LEU A O 1
ATOM 739 N N . LEU A 1 96 ? 5.111 -6.922 -6.353 1.00 98.44 96 LEU A N 1
ATOM 740 C CA . LEU A 1 96 ? 5.034 -5.829 -7.315 1.00 98.44 96 LEU A CA 1
ATOM 741 C C . LEU A 1 96 ? 5.270 -6.312 -8.748 1.00 98.44 96 LEU A C 1
ATOM 743 O O . LEU A 1 96 ? 4.517 -5.923 -9.636 1.00 98.44 96 LEU A O 1
ATOM 747 N N . ALA A 1 97 ? 6.258 -7.180 -8.977 1.00 98.19 97 ALA A N 1
ATOM 748 C CA . ALA A 1 97 ? 6.513 -7.758 -10.296 1.00 98.19 97 ALA A CA 1
ATOM 749 C C . ALA A 1 97 ? 5.257 -8.454 -10.847 1.00 98.19 97 ALA A C 1
ATOM 751 O O . ALA A 1 97 ? 4.798 -8.139 -11.945 1.00 98.19 97 ALA A O 1
ATOM 752 N N . ARG A 1 98 ? 4.614 -9.296 -10.026 1.00 97.44 98 ARG A N 1
ATOM 753 C CA . ARG A 1 98 ? 3.344 -9.949 -10.385 1.00 97.44 98 ARG A CA 1
ATOM 754 C C . ARG A 1 98 ? 2.223 -8.943 -10.644 1.00 97.44 98 ARG A C 1
ATOM 756 O O . ARG A 1 98 ? 1.420 -9.147 -11.553 1.00 97.44 98 ARG A O 1
ATOM 763 N N . ALA A 1 99 ? 2.151 -7.861 -9.870 1.00 97.06 99 ALA A N 1
ATOM 764 C CA . ALA A 1 99 ? 1.162 -6.807 -10.082 1.00 97.06 99 ALA A CA 1
ATOM 765 C C . ALA A 1 99 ? 1.366 -6.094 -11.430 1.00 97.06 99 ALA A C 1
ATOM 767 O O . ALA A 1 99 ? 0.395 -5.872 -12.148 1.00 97.06 99 ALA A O 1
ATOM 768 N N . LEU A 1 100 ? 2.611 -5.784 -11.803 1.00 97.50 100 LEU A N 1
ATOM 769 C CA . LEU A 1 100 ? 2.946 -5.147 -13.081 1.00 97.50 100 LEU A CA 1
ATOM 770 C C . LEU A 1 100 ? 2.611 -6.051 -14.277 1.00 97.50 100 LEU A C 1
ATOM 772 O O . LEU A 1 100 ? 2.082 -5.574 -15.281 1.00 97.50 100 LEU A O 1
ATOM 776 N N . GLU A 1 101 ? 2.858 -7.355 -14.155 1.00 97.12 101 GLU A N 1
ATOM 777 C CA . GLU A 1 101 ? 2.485 -8.350 -15.167 1.00 97.12 101 GLU A CA 1
ATOM 778 C C . GLU A 1 101 ? 0.967 -8.519 -15.298 1.00 97.12 101 GLU A C 1
ATOM 780 O O . GLU A 1 101 ? 0.455 -8.620 -16.413 1.00 97.12 101 GLU A O 1
ATOM 785 N N . THR A 1 102 ? 0.246 -8.520 -14.173 1.00 97.00 102 THR A N 1
ATOM 786 C CA . THR A 1 102 ? -1.213 -8.719 -14.138 1.00 97.00 102 THR A CA 1
ATOM 787 C C . THR A 1 102 ? -1.975 -7.467 -14.581 1.00 97.00 102 THR A C 1
ATOM 789 O O . THR A 1 102 ? -3.013 -7.565 -15.234 1.00 97.00 102 THR A O 1
ATOM 792 N N . PHE A 1 103 ? -1.462 -6.275 -14.257 1.00 95.75 103 PHE A N 1
ATOM 793 C CA . PHE A 1 103 ? -2.103 -4.984 -14.529 1.00 95.75 103 PHE A CA 1
ATOM 794 C C . PHE A 1 103 ? -1.223 -4.064 -15.395 1.00 95.75 103 PHE A C 1
ATOM 796 O O . PHE A 1 103 ? -0.942 -2.926 -15.001 1.00 95.75 103 PHE A O 1
ATOM 803 N N . PRO A 1 104 ? -0.824 -4.482 -16.611 1.00 95.25 104 PRO A N 1
ATOM 804 C CA . PRO A 1 104 ? 0.126 -3.727 -17.431 1.00 95.25 104 PRO A CA 1
ATOM 805 C C . PRO A 1 104 ? -0.406 -2.345 -17.845 1.00 95.25 104 PRO A C 1
ATOM 807 O O . PRO A 1 104 ? 0.362 -1.403 -18.019 1.00 95.25 104 PRO A O 1
ATOM 810 N N . HIS A 1 105 ? -1.726 -2.178 -17.945 1.00 94.50 105 HIS A N 1
ATOM 811 C CA . HIS A 1 105 ? -2.356 -0.892 -18.267 1.00 94.50 105 HIS A CA 1
ATOM 812 C C . HIS A 1 105 ? -2.383 0.093 -17.087 1.00 94.50 105 HIS A C 1
ATOM 814 O O . HIS A 1 105 ? -2.711 1.262 -17.273 1.00 94.50 105 HIS A O 1
ATOM 820 N N . GLN A 1 106 ? -2.048 -0.358 -15.873 1.00 96.12 106 GLN A N 1
ATOM 821 C CA . GLN A 1 106 ? -2.079 0.461 -14.659 1.00 96.12 106 GLN A CA 1
ATOM 822 C C . GLN A 1 106 ? -0.691 0.782 -14.095 1.00 96.12 106 GLN A C 1
ATOM 824 O O . GLN A 1 106 ? -0.591 1.326 -12.997 1.00 96.12 106 GLN A O 1
ATOM 829 N N . VAL A 1 107 ? 0.383 0.523 -14.846 1.00 96.69 107 VAL A N 1
ATOM 830 C CA . VAL A 1 107 ? 1.766 0.782 -14.403 1.00 96.69 107 VAL A CA 1
ATOM 831 C C . VAL A 1 107 ? 1.960 2.235 -13.953 1.00 96.69 107 VAL A C 1
ATOM 833 O O . VAL A 1 107 ? 2.575 2.477 -12.919 1.00 96.69 107 VAL A O 1
ATOM 836 N N . ASN A 1 108 ? 1.370 3.207 -14.657 1.00 95.88 108 ASN A N 1
ATOM 837 C CA . ASN A 1 108 ? 1.438 4.616 -14.252 1.00 95.88 108 ASN A CA 1
ATOM 838 C C . ASN A 1 108 ? 0.752 4.873 -12.899 1.00 95.88 108 ASN A C 1
ATOM 840 O O . ASN A 1 108 ? 1.280 5.622 -12.082 1.00 95.88 108 ASN A O 1
ATOM 844 N N . ALA A 1 109 ? -0.386 4.226 -12.625 1.00 95.31 109 ALA A N 1
ATOM 845 C CA . ALA A 1 109 ? -1.055 4.329 -11.327 1.00 95.31 109 ALA A CA 1
ATOM 846 C C . ALA A 1 109 ? -0.209 3.698 -10.210 1.00 95.31 109 ALA A C 1
ATOM 848 O O . ALA A 1 109 ? -0.111 4.251 -9.116 1.00 95.31 109 ALA A O 1
ATOM 849 N N . THR A 1 110 ? 0.459 2.582 -10.501 1.00 97.69 110 THR A N 1
ATOM 850 C CA . THR A 1 110 ? 1.406 1.942 -9.582 1.00 97.69 110 THR A CA 1
ATOM 851 C C . THR A 1 110 ? 2.592 2.853 -9.275 1.00 97.69 110 THR A C 1
ATOM 853 O O . THR A 1 110 ? 2.930 3.028 -8.108 1.00 97.69 110 THR A O 1
ATOM 856 N N . ILE A 1 111 ? 3.180 3.500 -10.287 1.00 98.06 111 ILE A N 1
ATOM 857 C CA . ILE A 1 111 ? 4.258 4.482 -10.094 1.00 98.06 111 ILE A CA 1
ATOM 858 C C . ILE A 1 111 ? 3.790 5.622 -9.184 1.00 98.06 111 ILE A C 1
ATOM 860 O O . ILE A 1 111 ? 4.507 5.969 -8.254 1.00 98.06 111 ILE A O 1
ATOM 864 N N . LEU A 1 112 ? 2.581 6.160 -9.379 1.00 97.06 112 LEU A N 1
ATOM 865 C CA . LEU A 1 112 ? 2.050 7.225 -8.518 1.00 97.06 112 LEU A CA 1
ATOM 866 C C . LEU A 1 112 ? 1.927 6.797 -7.048 1.00 97.06 112 LEU A C 1
ATOM 868 O O . LEU A 1 112 ? 2.287 7.569 -6.164 1.00 97.06 112 LEU A O 1
ATOM 872 N N . ILE A 1 113 ? 1.464 5.573 -6.774 1.00 97.00 113 ILE A N 1
ATOM 873 C CA . ILE A 1 113 ? 1.405 5.030 -5.404 1.00 97.00 113 ILE A CA 1
ATOM 874 C C . ILE A 1 113 ? 2.810 4.959 -4.794 1.00 97.00 113 ILE A C 1
ATOM 876 O O . ILE A 1 113 ? 3.011 5.359 -3.649 1.00 97.00 113 ILE A O 1
ATOM 880 N N . LEU A 1 114 ? 3.793 4.479 -5.557 1.00 98.12 114 LEU A N 1
ATOM 881 C CA . LEU A 1 114 ? 5.174 4.380 -5.091 1.00 98.12 114 LEU A CA 1
ATOM 882 C C . LEU A 1 114 ? 5.805 5.769 -4.864 1.00 98.12 114 LEU A C 1
ATOM 884 O O . LEU A 1 114 ? 6.482 5.976 -3.865 1.00 98.12 114 LEU A O 1
ATOM 888 N N . GLU A 1 115 ? 5.540 6.752 -5.726 1.00 97.44 115 GLU A N 1
ATOM 889 C CA . GLU A 1 115 ? 5.995 8.139 -5.533 1.00 97.44 115 GLU A CA 1
ATOM 890 C C . GLU A 1 115 ? 5.420 8.762 -4.257 1.00 97.44 115 GLU A C 1
ATOM 892 O O . GLU A 1 115 ? 6.143 9.428 -3.516 1.00 97.44 115 GLU A O 1
ATOM 897 N N . GLN A 1 116 ? 4.136 8.514 -3.974 1.00 95.31 116 GLN A N 1
ATOM 898 C CA . GLN A 1 116 ? 3.505 8.940 -2.724 1.00 95.31 116 GLN A CA 1
ATOM 899 C C . GLN A 1 116 ? 4.167 8.275 -1.511 1.00 95.31 116 GLN A C 1
ATOM 901 O O . GLN A 1 116 ? 4.453 8.944 -0.527 1.00 95.31 116 GLN A O 1
ATOM 906 N N . ALA A 1 117 ? 4.455 6.973 -1.578 1.00 96.38 117 ALA A N 1
ATOM 907 C CA . ALA A 1 117 ? 5.112 6.246 -0.492 1.00 96.38 117 ALA A CA 1
ATOM 908 C C . ALA A 1 117 ? 6.569 6.682 -0.260 1.00 96.38 117 ALA A C 1
ATOM 910 O O . ALA A 1 117 ? 7.058 6.654 0.872 1.00 96.38 117 ALA A O 1
ATOM 911 N N . ARG A 1 118 ? 7.265 7.123 -1.315 1.00 96.44 118 ARG A N 1
ATOM 912 C CA . ARG A 1 118 ? 8.660 7.573 -1.238 1.00 96.44 118 ARG A CA 1
ATOM 913 C C . ARG A 1 118 ? 8.845 8.733 -0.260 1.00 96.44 118 ARG A C 1
ATOM 915 O O . ARG A 1 118 ? 9.916 8.855 0.318 1.00 96.44 118 ARG A O 1
ATOM 922 N N . THR A 1 119 ? 7.831 9.575 -0.037 1.00 94.88 119 THR A N 1
ATOM 923 C CA . THR A 1 119 ? 7.944 10.682 0.928 1.00 94.88 119 THR A CA 1
ATOM 924 C C . THR A 1 119 ? 8.097 10.199 2.370 1.00 94.88 119 THR A C 1
ATOM 926 O O . THR A 1 119 ? 8.654 10.926 3.184 1.00 94.88 119 THR A O 1
ATOM 929 N N . ALA A 1 120 ? 7.593 9.003 2.693 1.00 95.00 120 ALA A N 1
ATOM 930 C CA . ALA A 1 120 ? 7.690 8.426 4.030 1.00 95.00 120 ALA A CA 1
ATOM 931 C C . ALA A 1 120 ? 9.003 7.659 4.241 1.00 95.00 120 ALA A C 1
ATOM 933 O O . ALA A 1 120 ? 9.602 7.759 5.309 1.00 95.00 120 ALA A O 1
ATOM 934 N N . ASP A 1 121 ? 9.454 6.904 3.236 1.00 95.94 121 ASP A N 1
ATOM 935 C CA . ASP A 1 121 ? 10.732 6.188 3.281 1.00 95.94 121 ASP A CA 1
ATOM 936 C C . ASP A 1 121 ? 11.284 5.964 1.863 1.00 95.94 121 ASP A C 1
ATOM 938 O O . ASP A 1 121 ? 10.899 5.010 1.173 1.00 95.94 121 ASP A O 1
ATOM 942 N N . PRO A 1 122 ? 12.206 6.830 1.409 1.00 96.88 122 PRO A N 1
ATOM 943 C CA . PRO A 1 122 ? 12.825 6.678 0.103 1.00 96.88 122 PRO A CA 1
ATOM 944 C C . PRO A 1 122 ? 13.630 5.384 -0.030 1.00 96.88 122 PRO A C 1
ATOM 946 O O . PRO A 1 122 ? 13.616 4.765 -1.090 1.00 96.88 122 PRO A O 1
ATOM 949 N N . GLY A 1 123 ? 14.315 4.957 1.036 1.00 97.19 123 GLY A N 1
ATOM 950 C CA . GLY A 1 123 ? 15.217 3.806 0.997 1.00 97.19 123 GLY A CA 1
ATOM 951 C C . GLY A 1 123 ? 14.476 2.497 0.739 1.00 97.19 123 GLY A C 1
ATOM 952 O O . GLY A 1 123 ? 14.927 1.679 -0.062 1.00 97.19 123 GLY A O 1
ATOM 953 N N . ALA A 1 124 ? 13.308 2.329 1.361 1.00 97.06 124 ALA A N 1
ATOM 954 C CA . ALA A 1 124 ? 12.464 1.157 1.147 1.00 97.06 124 ALA A CA 1
ATOM 955 C C . ALA A 1 124 ? 11.803 1.138 -0.245 1.00 97.06 124 ALA A C 1
ATOM 957 O O . ALA A 1 124 ? 11.615 0.070 -0.831 1.00 97.06 124 ALA A O 1
ATOM 958 N N . VAL A 1 125 ? 11.438 2.307 -0.784 1.00 98.12 125 VAL A N 1
ATOM 959 C CA . VAL A 1 125 ? 10.559 2.408 -1.963 1.00 98.12 125 VAL A CA 1
ATOM 960 C C . VAL A 1 125 ? 11.318 2.599 -3.278 1.00 98.12 125 VAL A C 1
ATOM 962 O O . VAL A 1 125 ? 10.843 2.142 -4.320 1.00 98.12 125 VAL A O 1
ATOM 965 N N . GLU A 1 126 ? 12.504 3.212 -3.272 1.00 98.12 126 GLU A N 1
ATOM 966 C CA . GLU A 1 126 ? 13.269 3.476 -4.501 1.00 98.12 126 GLU A CA 1
ATOM 967 C C . GLU A 1 126 ? 13.534 2.208 -5.345 1.00 98.12 126 GLU A C 1
ATOM 969 O O . GLU A 1 126 ? 13.318 2.255 -6.560 1.00 98.12 126 GLU A O 1
ATOM 974 N N . PRO A 1 127 ? 13.880 1.036 -4.766 1.00 98.19 127 PRO A N 1
ATOM 975 C CA . PRO A 1 127 ? 14.034 -0.195 -5.548 1.00 98.19 127 PRO A CA 1
ATOM 976 C C . PRO A 1 127 ? 12.757 -0.613 -6.296 1.00 98.19 127 PRO A C 1
ATOM 978 O O . PRO A 1 127 ? 12.826 -1.128 -7.414 1.00 98.19 127 PRO A O 1
ATOM 981 N N . LEU A 1 128 ? 11.584 -0.377 -5.700 1.00 98.50 128 LEU A N 1
ATOM 982 C CA . LEU A 1 128 ? 10.288 -0.664 -6.316 1.00 98.50 128 LEU A CA 1
ATOM 983 C C . LEU A 1 128 ? 9.973 0.323 -7.451 1.00 98.50 128 LEU A C 1
ATOM 985 O O . LEU A 1 128 ? 9.463 -0.082 -8.498 1.00 98.50 128 LEU A O 1
ATOM 989 N N . LEU A 1 129 ? 10.314 1.605 -7.277 1.00 98.12 129 LEU A N 1
ATOM 990 C CA . LEU A 1 129 ? 10.157 2.632 -8.314 1.00 98.12 129 LEU A CA 1
ATOM 991 C C . LEU A 1 129 ? 11.006 2.338 -9.546 1.00 98.12 129 LEU A C 1
ATOM 993 O O . LEU A 1 129 ? 10.502 2.415 -10.669 1.00 98.12 129 LEU A O 1
ATOM 997 N N . VAL A 1 130 ? 12.278 1.983 -9.347 1.00 98.25 130 VAL A N 1
ATOM 998 C CA . VAL A 1 130 ? 13.188 1.608 -10.438 1.00 98.25 130 VAL A CA 1
ATOM 999 C C . VAL A 1 130 ? 12.603 0.447 -11.242 1.00 98.25 130 VAL A C 1
ATOM 1001 O O . VAL A 1 130 ? 12.530 0.528 -12.468 1.00 98.25 130 VAL A O 1
ATOM 1004 N N . MET A 1 131 ? 12.100 -0.587 -10.561 1.00 97.94 131 MET A N 1
ATOM 1005 C CA . MET A 1 131 ? 11.461 -1.739 -11.199 1.00 97.94 131 MET A CA 1
ATOM 1006 C C . MET A 1 131 ? 10.225 -1.344 -12.022 1.00 97.94 131 MET A C 1
ATOM 1008 O O . MET A 1 131 ? 10.120 -1.708 -13.194 1.00 97.94 131 MET A O 1
ATOM 1012 N N . ALA A 1 132 ? 9.303 -0.567 -11.445 1.00 97.62 132 ALA A N 1
ATOM 1013 C CA . ALA A 1 132 ? 8.077 -0.156 -12.130 1.00 97.62 132 ALA A CA 1
ATOM 1014 C C . ALA A 1 132 ? 8.353 0.736 -13.356 1.00 97.62 132 ALA A C 1
ATOM 1016 O O . ALA A 1 132 ? 7.715 0.584 -14.401 1.00 97.62 132 ALA A O 1
ATOM 1017 N N . ARG A 1 133 ? 9.334 1.643 -13.262 1.00 97.62 133 ARG A N 1
ATOM 1018 C CA . ARG A 1 133 ? 9.755 2.502 -14.381 1.00 97.62 133 ARG A CA 1
ATOM 1019 C C . ARG A 1 133 ? 10.434 1.705 -15.493 1.00 97.62 133 ARG A C 1
ATOM 1021 O O . ARG A 1 133 ? 10.117 1.928 -16.660 1.00 97.62 133 ARG A O 1
ATOM 1028 N N . ALA A 1 134 ? 11.310 0.761 -15.147 1.00 96.88 134 ALA A N 1
ATOM 1029 C CA . ALA A 1 134 ? 11.943 -0.127 -16.122 1.00 96.88 134 ALA A CA 1
ATOM 1030 C C . ALA A 1 134 ? 10.895 -0.956 -16.883 1.00 96.88 134 ALA A C 1
ATOM 1032 O O . ALA A 1 134 ? 10.929 -1.022 -18.112 1.00 96.88 134 ALA A O 1
ATOM 1033 N N . PHE A 1 135 ? 9.902 -1.498 -16.168 1.00 95.69 135 PHE A N 1
ATOM 1034 C CA . PHE A 1 135 ? 8.788 -2.219 -16.783 1.00 95.69 135 PHE A CA 1
ATOM 1035 C C . PHE A 1 135 ? 7.995 -1.332 -17.757 1.00 95.69 135 PHE A C 1
ATOM 1037 O O . PHE A 1 135 ? 7.735 -1.744 -18.887 1.00 95.69 135 PHE A O 1
ATOM 1044 N N . SER A 1 136 ? 7.674 -0.092 -17.365 1.00 92.75 136 SER A N 1
ATOM 1045 C CA . SER A 1 136 ? 6.998 0.887 -18.234 1.00 92.75 136 SER A CA 1
ATOM 1046 C C . SER A 1 136 ? 7.793 1.192 -19.512 1.00 92.75 136 SER A C 1
ATOM 1048 O O . SER A 1 136 ? 7.223 1.253 -20.600 1.00 92.75 136 SER A O 1
ATOM 1050 N N . GLY A 1 137 ? 9.118 1.342 -19.397 1.00 88.31 137 GLY A N 1
ATOM 1051 C CA . GLY A 1 137 ? 10.008 1.611 -20.530 1.00 88.31 137 GLY A CA 1
ATOM 1052 C C . GLY A 1 137 ? 10.102 0.458 -21.532 1.00 88.31 137 GLY A C 1
ATOM 1053 O O . GLY A 1 137 ? 10.184 0.710 -22.726 1.00 88.31 137 GLY A O 1
ATOM 1054 N N . SER A 1 138 ? 10.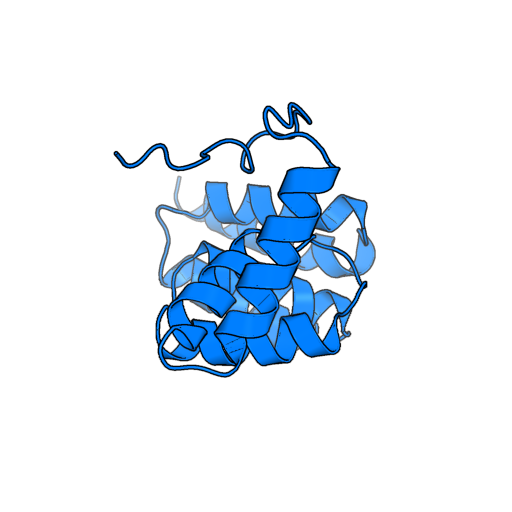026 -0.793 -21.069 1.00 86.81 138 SER A N 1
ATOM 1055 C CA . SER A 1 138 ? 10.112 -1.988 -21.930 1.00 86.81 138 SER A CA 1
ATOM 1056 C C . SER A 1 138 ? 8.891 -2.237 -22.829 1.00 86.81 138 SER A C 1
ATOM 1058 O O . SER A 1 138 ? 8.937 -3.090 -23.711 1.00 86.81 138 SER A O 1
ATOM 1060 N N . ARG A 1 139 ? 7.783 -1.529 -22.580 1.00 74.38 139 ARG A N 1
ATOM 1061 C CA . ARG A 1 139 ? 6.492 -1.699 -23.268 1.00 74.38 139 ARG A CA 1
ATOM 1062 C C . ARG A 1 139 ? 6.179 -0.574 -24.265 1.00 74.38 139 ARG A C 1
ATOM 1064 O O . ARG A 1 139 ? 5.108 -0.617 -24.871 1.00 74.38 139 ARG A O 1
ATOM 1071 N N . LYS A 1 140 ? 7.050 0.433 -24.378 1.00 58.22 140 LYS A N 1
ATOM 1072 C CA . LYS A 1 140 ? 6.976 1.489 -25.399 1.00 58.22 140 LYS A CA 1
ATOM 1073 C C . LYS A 1 140 ? 7.696 1.045 -26.661 1.00 58.22 140 LYS A C 1
ATOM 1075 O O . LYS A 1 140 ? 7.178 1.385 -27.743 1.00 58.22 140 LYS A O 1
#